Protein AF-A0A947AC37-F1 (afdb_monomer_lite)

Radius of gyration: 15.2 Å; chains: 1; bounding box: 42×34×22 Å

pLDDT: mean 77.08, std 14.41, range [48.94, 91.81]

Secondary structure (DSSP, 8-state):
------TTGGGGTT--EEEEE-TTT--EEEEEGGGTTS-EEPTTT--EE--

Structure (mmCIF, N/CA/C/O backbone):
data_AF-A0A947AC37-F1
#
_entry.id   AF-A0A947AC37-F1
#
loop_
_atom_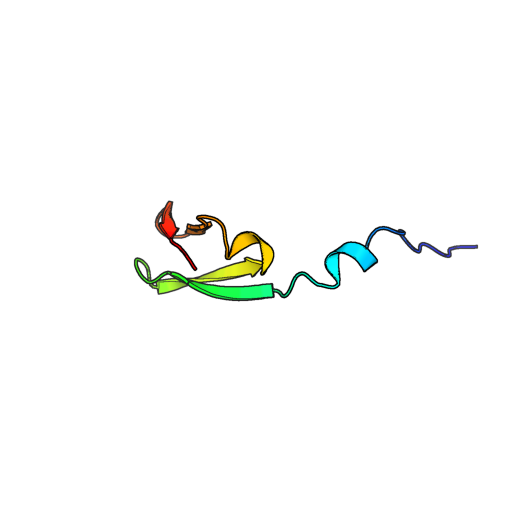site.group_PDB
_atom_site.id
_atom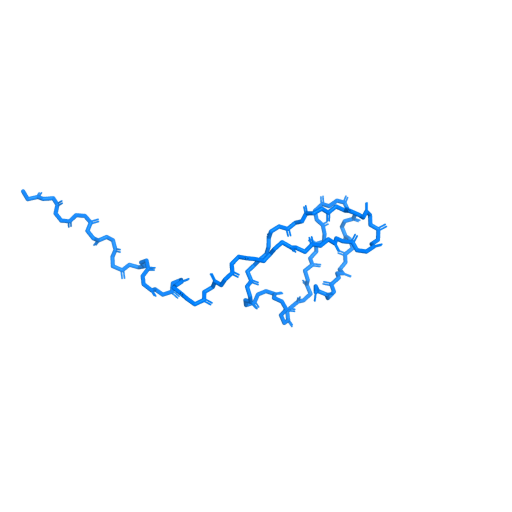_site.type_symbol
_atom_site.label_atom_id
_atom_site.label_alt_id
_atom_site.label_comp_id
_atom_site.label_asym_id
_atom_site.label_entity_id
_atom_site.label_seq_id
_atom_site.pdbx_PDB_ins_code
_atom_site.Cartn_x
_atom_site.Cartn_y
_atom_site.Cartn_z
_atom_site.occupancy
_atom_site.B_iso_or_equiv
_atom_site.auth_seq_id
_atom_site.auth_comp_id
_atom_site.auth_asym_id
_atom_site.auth_atom_id
_atom_site.pdbx_PDB_model_num
ATOM 1 N N . MET A 1 1 ? 34.218 27.321 -5.313 1.00 48.94 1 MET A N 1
ATOM 2 C CA . MET A 1 1 ? 34.464 25.866 -5.337 1.00 48.94 1 MET A CA 1
ATOM 3 C C . MET A 1 1 ? 33.406 25.211 -4.470 1.00 48.94 1 MET A C 1
ATOM 5 O O . MET A 1 1 ? 33.624 25.105 -3.277 1.00 48.94 1 MET A O 1
ATOM 9 N N . THR A 1 2 ? 32.245 24.871 -5.022 1.00 50.72 2 THR A N 1
ATOM 10 C CA . THR A 1 2 ? 31.217 24.076 -4.323 1.00 50.72 2 THR A CA 1
ATOM 11 C C . THR A 1 2 ? 30.375 23.362 -5.375 1.00 50.72 2 THR A C 1
ATOM 13 O O . THR A 1 2 ? 29.183 23.613 -5.518 1.00 50.72 2 THR A O 1
ATOM 16 N N . ASP A 1 3 ? 31.026 22.509 -6.162 1.00 53.16 3 ASP A N 1
ATOM 17 C CA . ASP A 1 3 ? 30.316 21.467 -6.892 1.00 53.16 3 ASP A CA 1
ATOM 18 C C . ASP A 1 3 ? 30.049 20.345 -5.882 1.00 53.16 3 ASP A C 1
ATOM 20 O O . ASP A 1 3 ? 30.821 19.404 -5.728 1.00 53.16 3 ASP A O 1
ATOM 24 N N . GLN A 1 4 ? 29.014 20.531 -5.060 1.00 58.28 4 GLN A N 1
ATOM 25 C CA . GLN A 1 4 ? 28.482 19.467 -4.209 1.00 58.28 4 GLN A CA 1
ATOM 26 C C . GLN A 1 4 ? 27.598 18.557 -5.070 1.00 58.28 4 GLN A C 1
ATOM 28 O O . GLN A 1 4 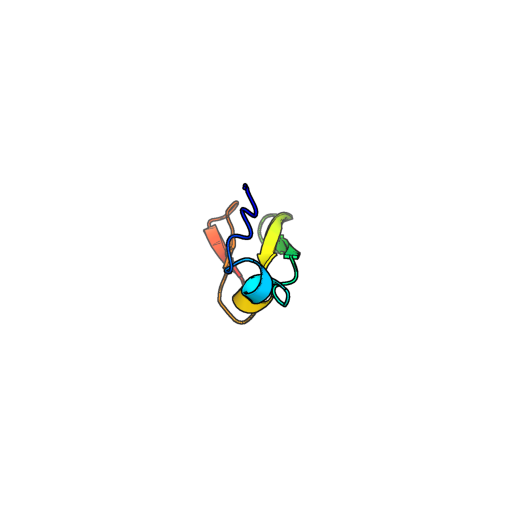? 26.432 18.332 -4.753 1.00 58.28 4 GLN A O 1
ATOM 33 N N . HIS A 1 5 ? 28.133 18.027 -6.172 1.00 54.09 5 HIS A N 1
ATOM 34 C CA . HIS A 1 5 ? 27.561 16.830 -6.768 1.00 54.09 5 HIS A CA 1
ATOM 35 C C . HIS A 1 5 ? 27.904 15.678 -5.834 1.00 54.09 5 HIS A C 1
ATOM 37 O O . HIS A 1 5 ? 29.006 15.143 -5.858 1.00 54.09 5 HIS A O 1
ATOM 43 N N . CYS A 1 6 ? 26.964 15.326 -4.960 1.00 54.66 6 CYS A N 1
ATOM 44 C CA . CYS A 1 6 ? 27.008 14.048 -4.270 1.00 54.66 6 CYS A CA 1
ATOM 45 C C . CYS A 1 6 ? 26.799 12.968 -5.356 1.00 54.66 6 CYS A C 1
ATOM 47 O O . CYS A 1 6 ? 25.691 12.874 -5.892 1.00 54.66 6 CYS A O 1
ATOM 49 N N . PRO A 1 7 ? 27.826 12.184 -5.739 1.00 56.69 7 PRO A N 1
ATOM 50 C CA . PRO A 1 7 ? 27.817 11.322 -6.929 1.00 56.69 7 PRO A CA 1
ATOM 51 C C . PRO A 1 7 ? 26.994 10.029 -6.736 1.00 56.69 7 PRO A C 1
ATOM 53 O O . PRO A 1 7 ? 27.310 8.991 -7.306 1.00 56.69 7 PRO A O 1
ATOM 56 N N . GLY A 1 8 ? 25.957 10.071 -5.893 1.00 53.38 8 GLY A N 1
ATOM 57 C CA . GLY A 1 8 ? 25.099 8.935 -5.546 1.00 53.38 8 GLY A CA 1
ATOM 58 C C . GLY A 1 8 ? 23.636 9.083 -5.971 1.00 53.38 8 GLY A C 1
ATOM 59 O O . GLY A 1 8 ? 22.867 8.144 -5.800 1.00 53.38 8 GLY A O 1
ATOM 60 N N . PHE A 1 9 ? 23.228 10.234 -6.519 1.00 53.84 9 PHE A N 1
ATOM 61 C CA . PHE A 1 9 ? 21.817 10.487 -6.848 1.00 53.84 9 PHE A CA 1
ATOM 62 C C . PHE A 1 9 ? 21.368 9.858 -8.180 1.00 53.84 9 PHE A C 1
ATOM 64 O O . PHE A 1 9 ? 20.177 9.667 -8.405 1.00 53.84 9 PHE A O 1
ATOM 71 N N . GLU A 1 10 ? 22.302 9.490 -9.063 1.00 54.88 10 GLU A N 1
ATOM 72 C CA . GLU A 1 10 ? 21.959 8.908 -10.370 1.00 54.88 10 GLU A CA 1
ATOM 73 C C . GLU A 1 10 ? 21.523 7.435 -10.292 1.00 54.88 10 GLU A C 1
ATOM 75 O O . GLU A 1 10 ? 20.831 6.960 -11.190 1.00 54.88 10 GLU A O 1
ATOM 80 N N . SER A 1 11 ? 21.847 6.724 -9.205 1.00 55.28 11 SER A N 1
ATOM 81 C CA . SER A 1 11 ? 21.466 5.315 -9.014 1.00 55.28 11 SER A 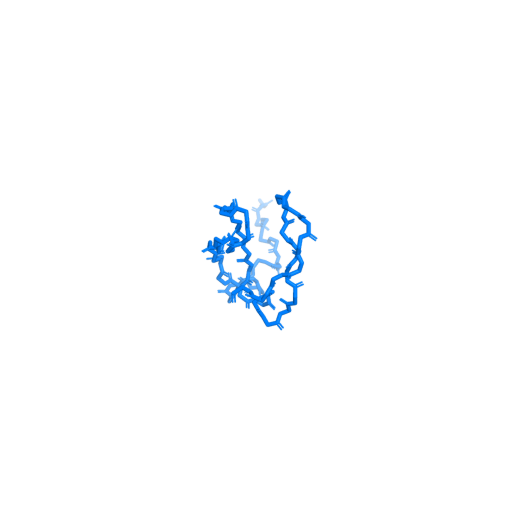CA 1
ATOM 82 C C . SER A 1 11 ? 19.996 5.120 -8.627 1.00 55.28 11 SER A C 1
ATOM 84 O O . SER A 1 11 ? 19.448 4.050 -8.861 1.00 55.28 11 SER A O 1
ATOM 86 N N . ASN A 1 12 ? 19.331 6.151 -8.090 1.00 55.22 12 ASN A N 1
ATOM 87 C CA . ASN A 1 12 ? 17.893 6.108 -7.788 1.00 55.22 12 ASN A CA 1
ATOM 88 C C . ASN A 1 12 ? 17.016 6.546 -8.969 1.00 55.22 12 ASN A C 1
ATOM 90 O O . ASN A 1 12 ? 15.796 6.562 -8.851 1.00 55.22 12 ASN A O 1
ATOM 94 N N . LYS A 1 13 ? 17.604 6.878 -10.126 1.00 56.19 13 LYS A N 1
ATOM 95 C CA . LYS A 1 13 ? 16.877 7.434 -11.280 1.00 56.19 13 LYS A CA 1
ATOM 96 C C . LYS A 1 13 ? 15.852 6.466 -11.897 1.00 56.19 13 LYS A C 1
ATOM 98 O O . LYS A 1 13 ? 15.029 6.892 -12.699 1.00 56.19 13 LYS A O 1
ATOM 103 N N . THR A 1 14 ? 15.911 5.182 -11.539 1.00 63.69 14 THR A N 1
ATOM 104 C CA . THR A 1 14 ? 14.968 4.136 -11.969 1.00 63.69 14 THR A CA 1
ATOM 105 C C . THR A 1 14 ? 13.992 3.697 -10.877 1.00 63.69 14 THR A C 1
ATOM 107 O O . THR A 1 14 ? 13.094 2.908 -11.165 1.00 63.69 14 THR A O 1
ATOM 110 N N . LEU A 1 15 ? 14.151 4.161 -9.632 1.00 71.94 15 LEU A N 1
ATOM 111 C CA . LEU A 1 15 ? 13.175 3.900 -8.578 1.00 71.94 15 LEU A CA 1
ATOM 112 C C . LEU A 1 15 ? 12.002 4.859 -8.789 1.00 71.94 15 LEU A C 1
ATOM 114 O O . LEU A 1 15 ? 12.071 6.014 -8.380 1.00 71.94 15 LEU A O 1
ATOM 118 N N . ASN A 1 16 ? 10.925 4.391 -9.425 1.00 81.94 16 ASN A N 1
ATOM 119 C CA . ASN A 1 16 ? 9.686 5.162 -9.411 1.00 81.94 16 ASN A CA 1
ATOM 120 C C . ASN A 1 16 ? 9.018 4.993 -8.049 1.00 81.94 16 ASN A C 1
ATOM 122 O O . ASN A 1 16 ? 8.881 3.870 -7.549 1.00 81.94 16 ASN A O 1
ATOM 126 N N . GLU A 1 17 ? 8.612 6.120 -7.482 1.00 85.00 17 GLU A N 1
ATOM 127 C CA . GLU A 1 17 ? 7.728 6.209 -6.329 1.00 85.00 17 GLU A CA 1
ATOM 128 C C . GLU A 1 17 ? 6.305 5.889 -6.795 1.00 85.00 17 GLU A C 1
ATOM 130 O O . GLU A 1 17 ? 5.799 6.470 -7.757 1.00 85.00 17 GLU A O 1
ATOM 135 N N . ILE A 1 18 ? 5.673 4.921 -6.144 1.00 8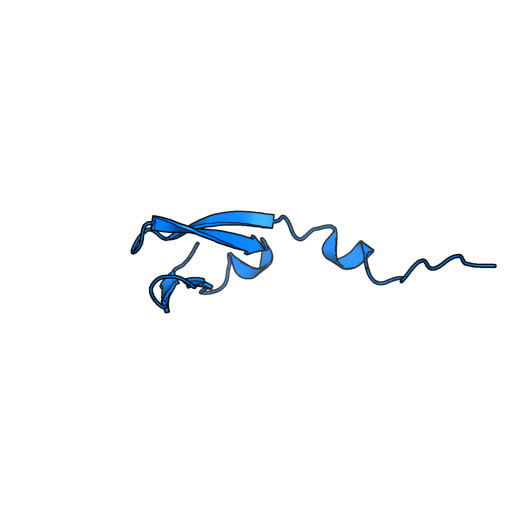5.38 18 ILE A N 1
ATOM 136 C CA . ILE A 1 18 ? 4.347 4.423 -6.485 1.00 85.38 18 ILE A CA 1
ATOM 137 C C . ILE A 1 18 ? 3.501 4.499 -5.227 1.00 85.38 18 ILE A C 1
ATOM 139 O O . ILE A 1 18 ? 3.871 3.981 -4.172 1.00 85.38 18 ILE A O 1
ATOM 143 N N . THR A 1 19 ? 2.346 5.141 -5.332 1.00 87.31 19 THR A N 1
ATOM 144 C CA . THR A 1 19 ? 1.370 5.160 -4.248 1.00 87.31 19 THR A CA 1
ATOM 145 C C . THR A 1 19 ? 0.511 3.909 -4.344 1.00 87.31 19 THR A C 1
ATOM 147 O O . THR A 1 19 ? -0.250 3.743 -5.298 1.00 87.31 19 THR A O 1
ATOM 150 N N . VAL A 1 20 ? 0.610 3.035 -3.348 1.00 86.44 20 VAL A N 1
ATOM 151 C CA . VAL A 1 20 ? -0.224 1.837 -3.247 1.00 86.44 20 VAL A CA 1
ATOM 152 C C . VAL A 1 20 ? -1.209 1.978 -2.102 1.00 86.44 20 VAL A C 1
ATOM 154 O O . VAL A 1 20 ? -0.904 2.520 -1.038 1.00 86.44 20 VAL A O 1
ATOM 157 N N . LYS A 1 21 ? -2.431 1.502 -2.327 1.00 89.06 21 LYS A N 1
ATOM 158 C CA . LYS A 1 21 ? -3.489 1.522 -1.324 1.00 89.06 21 LYS A CA 1
ATOM 159 C C . LYS A 1 21 ? -3.614 0.137 -0.722 1.00 89.06 21 LYS A C 1
ATOM 161 O O . LYS A 1 21 ? -3.925 -0.820 -1.422 1.00 89.06 21 LYS A O 1
ATOM 166 N N . CYS A 1 22 ? -3.411 0.039 0.585 1.00 90.31 22 CYS A N 1
ATOM 167 C CA . CYS A 1 22 ? -3.571 -1.216 1.297 1.00 90.31 22 CYS A CA 1
ATOM 168 C C . CYS A 1 22 ? -5.017 -1.730 1.135 1.00 90.31 22 CYS A C 1
ATOM 170 O O . CYS A 1 22 ? -5.941 -1.023 1.542 1.00 90.31 22 CYS A O 1
ATOM 172 N N . PRO A 1 23 ? -5.243 -2.940 0.591 1.00 86.00 23 PRO A N 1
ATOM 173 C CA . PRO A 1 23 ? -6.592 -3.479 0.406 1.00 86.00 23 PRO A CA 1
ATOM 174 C C . PRO A 1 23 ? -7.267 -3.879 1.726 1.00 86.00 23 PRO A C 1
ATOM 176 O O . PRO A 1 23 ? -8.486 -3.981 1.783 1.00 86.00 23 PRO A O 1
ATOM 179 N N . ASP A 1 24 ? -6.482 -4.077 2.787 1.00 89.50 24 ASP A N 1
ATOM 180 C CA . ASP A 1 24 ? -6.956 -4.534 4.096 1.00 89.50 24 ASP A CA 1
ATOM 181 C C . ASP A 1 24 ? -7.461 -3.373 4.973 1.00 89.50 24 ASP A C 1
ATOM 183 O O . ASP A 1 24 ? -8.562 -3.421 5.514 1.00 89.50 24 ASP A O 1
ATOM 187 N N . CYS A 1 25 ? -6.688 -2.282 5.065 1.00 91.81 25 CYS A N 1
ATOM 188 C CA . CYS A 1 25 ? -7.046 -1.114 5.883 1.00 91.81 25 CYS A CA 1
ATOM 189 C C . CYS A 1 25 ? -7.396 0.149 5.082 1.00 91.81 25 CYS A C 1
ATOM 191 O O . CYS A 1 25 ? -7.820 1.147 5.662 1.00 91.81 25 CYS A O 1
ATOM 193 N N . GLY A 1 26 ? -7.197 0.144 3.762 1.00 89.56 26 GLY A N 1
ATOM 194 C CA . GLY A 1 26 ? -7.470 1.287 2.889 1.00 89.56 26 GLY A CA 1
ATOM 195 C C . GLY A 1 26 ? -6.442 2.417 2.962 1.00 89.56 26 GLY A C 1
ATOM 196 O O . GLY A 1 26 ? -6.684 3.472 2.378 1.00 89.56 26 GLY A O 1
ATOM 197 N N . LYS A 1 27 ? -5.321 2.229 3.669 1.00 89.94 27 LYS A N 1
ATOM 198 C CA . LYS A 1 27 ? -4.290 3.259 3.844 1.00 89.94 27 LYS A CA 1
ATOM 199 C C . LYS A 1 27 ? -3.398 3.387 2.612 1.00 89.94 27 LYS A C 1
ATOM 201 O O . LYS A 1 27 ? -2.934 2.383 2.082 1.00 89.94 27 LYS A O 1
ATOM 206 N N . GLU A 1 28 ? -3.147 4.619 2.195 1.00 90.19 28 GLU A N 1
ATOM 207 C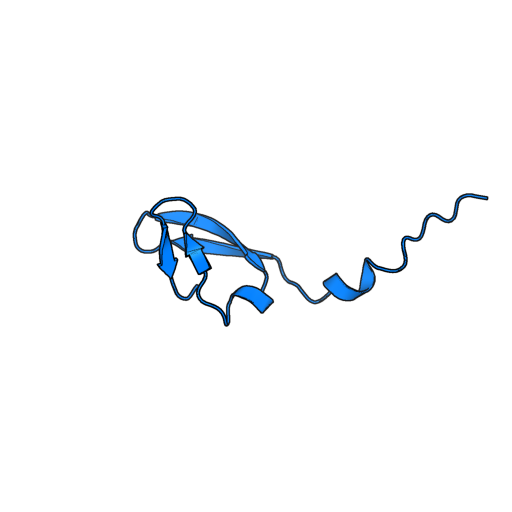 CA . GLU A 1 28 ? -2.217 4.948 1.115 1.00 90.19 28 GLU A CA 1
ATOM 208 C C . GLU A 1 28 ? -0.784 4.964 1.654 1.00 90.19 28 GLU A C 1
ATOM 210 O O . GLU A 1 28 ? -0.515 5.484 2.742 1.00 90.19 28 GLU A O 1
ATOM 215 N N . MET A 1 29 ? 0.121 4.329 0.923 1.00 87.38 29 MET A N 1
ATOM 216 C CA . MET A 1 29 ? 1.526 4.192 1.282 1.00 87.38 29 MET A CA 1
ATOM 217 C C . MET A 1 29 ? 2.374 4.348 0.026 1.00 87.38 29 MET A C 1
ATOM 219 O O . MET A 1 29 ? 2.044 3.819 -1.032 1.00 87.38 29 MET A O 1
ATOM 223 N N . GLU A 1 30 ? 3.455 5.101 0.156 1.00 88.69 30 GLU A N 1
ATOM 224 C CA . GLU A 1 30 ? 4.402 5.355 -0.921 1.00 88.69 30 GLU A CA 1
ATOM 225 C C . GLU A 1 30 ? 5.507 4.311 -0.837 1.00 88.69 30 GLU A C 1
ATOM 227 O O . GLU A 1 30 ? 6.171 4.167 0.194 1.00 88.69 30 GLU A O 1
ATOM 232 N N . ILE A 1 31 ? 5.661 3.543 -1.907 1.00 86.81 31 ILE A N 1
ATOM 233 C CA . ILE A 1 31 ? 6.685 2.510 -2.019 1.00 86.81 31 ILE A CA 1
ATOM 234 C C . ILE A 1 31 ? 7.448 2.686 -3.319 1.00 86.81 31 ILE A C 1
ATOM 236 O O . ILE A 1 31 ? 6.971 3.300 -4.270 1.00 86.81 31 ILE A O 1
ATOM 240 N N . PHE A 1 32 ? 8.648 2.130 -3.369 1.00 86.56 32 PHE A N 1
ATOM 241 C CA . PHE A 1 32 ? 9.463 2.175 -4.571 1.00 86.56 32 PHE A CA 1
ATOM 242 C C . PHE A 1 32 ? 9.191 0.963 -5.456 1.00 86.56 32 PHE A C 1
ATOM 244 O O . PHE A 1 32 ? 8.848 -0.112 -4.972 1.00 86.56 32 PHE A O 1
ATOM 251 N N . SER A 1 33 ? 9.411 1.123 -6.759 1.00 84.25 33 SER A N 1
ATOM 252 C CA . SER A 1 33 ? 9.216 0.052 -7.748 1.00 84.25 33 SER A CA 1
ATOM 253 C C . SER A 1 33 ? 10.006 -1.229 -7.446 1.00 84.25 33 SER A C 1
ATOM 255 O O . SER A 1 33 ? 9.542 -2.309 -7.782 1.00 84.25 33 SER A O 1
ATOM 257 N N . ASP A 1 34 ? 11.173 -1.131 -6.797 1.00 83.25 34 ASP A N 1
ATOM 258 C CA . ASP A 1 34 ? 11.984 -2.298 -6.388 1.00 83.25 34 ASP A CA 1
ATOM 259 C C . ASP A 1 34 ? 11.368 -3.072 -5.209 1.00 83.25 34 ASP A C 1
ATOM 261 O O . ASP A 1 34 ? 11.582 -4.272 -5.047 1.00 83.25 34 ASP A O 1
ATOM 265 N N . GLU A 1 35 ? 10.563 -2.389 -4.396 1.00 82.94 35 GLU A N 1
ATOM 266 C CA . GLU A 1 35 ? 9.863 -2.988 -3.262 1.00 82.94 35 GLU A CA 1
ATOM 267 C C . GLU A 1 35 ? 8.523 -3.602 -3.684 1.00 82.94 35 GLU A C 1
ATOM 269 O O . GLU A 1 35 ? 7.924 -4.310 -2.882 1.00 82.94 35 GLU A O 1
ATOM 274 N N . LEU A 1 36 ? 8.070 -3.387 -4.930 1.00 78.44 36 LEU A N 1
ATOM 275 C CA . LEU A 1 36 ? 6.852 -4.019 -5.445 1.00 78.44 36 LEU A CA 1
ATOM 276 C C . LEU A 1 36 ? 6.963 -5.541 -5.545 1.00 78.44 36 LEU A C 1
ATOM 278 O O . LEU A 1 36 ? 5.994 -6.252 -5.306 1.00 78.44 36 LEU A O 1
ATOM 282 N N . ASP A 1 37 ? 8.143 -6.040 -5.911 1.00 79.06 37 ASP A N 1
ATOM 283 C CA . ASP A 1 37 ? 8.399 -7.479 -6.050 1.00 79.06 37 ASP A CA 1
ATOM 284 C C . ASP A 1 37 ? 8.580 -8.169 -4.682 1.00 79.06 37 ASP A C 1
ATOM 286 O O . ASP A 1 37 ? 8.676 -9.392 -4.575 1.00 79.06 37 ASP A O 1
ATOM 290 N N . LYS A 1 38 ? 8.623 -7.381 -3.600 1.00 83.38 38 LYS A N 1
ATOM 291 C CA . LYS A 1 38 ? 8.813 -7.853 -2.229 1.00 83.38 38 LYS A CA 1
ATOM 292 C C . LYS A 1 38 ? 7.532 -7.655 -1.424 1.00 83.38 38 LYS A C 1
ATOM 294 O O . LYS A 1 38 ? 6.718 -6.775 -1.677 1.00 83.38 38 LYS A O 1
ATOM 299 N N . LYS A 1 39 ? 7.377 -8.460 -0.371 1.00 84.44 39 LYS A N 1
ATOM 300 C CA . LYS A 1 39 ? 6.271 -8.304 0.579 1.00 84.44 39 LYS A CA 1
ATOM 301 C C . LYS A 1 39 ? 6.428 -6.997 1.340 1.00 84.44 39 LYS A C 1
ATOM 303 O O . LYS A 1 39 ? 7.295 -6.890 2.212 1.00 84.44 39 LYS A O 1
ATOM 308 N N . VAL A 1 40 ? 5.550 -6.039 1.075 1.00 86.12 40 VAL A N 1
ATOM 309 C CA . VAL A 1 40 ? 5.534 -4.778 1.807 1.00 86.12 40 VAL A CA 1
ATOM 310 C C . VAL A 1 40 ? 4.654 -4.927 3.037 1.00 86.12 40 VAL A C 1
ATOM 312 O O . VAL A 1 40 ? 3.530 -5.426 2.991 1.00 86.12 40 VAL A O 1
ATOM 315 N N . LYS A 1 41 ? 5.159 -4.468 4.179 1.00 88.69 41 LYS A N 1
ATOM 316 C CA . LYS A 1 41 ? 4.367 -4.396 5.403 1.00 88.69 41 LYS A CA 1
ATOM 317 C C . LYS A 1 41 ? 3.596 -3.081 5.444 1.00 88.69 41 LYS A C 1
ATOM 319 O O . LYS A 1 41 ? 4.196 -2.010 5.441 1.00 88.69 41 LYS A O 1
ATOM 324 N N . CYS A 1 42 ? 2.274 -3.151 5.563 1.00 89.88 42 CYS A N 1
ATOM 325 C CA . CYS A 1 42 ? 1.456 -1.955 5.702 1.00 89.88 42 CYS A CA 1
ATOM 326 C C . CYS A 1 42 ? 1.745 -1.218 7.018 1.00 89.88 42 CYS A C 1
ATOM 328 O O . CYS A 1 42 ? 1.594 -1.783 8.100 1.00 89.88 42 CYS A O 1
ATOM 330 N N . SER A 1 43 ? 2.043 0.080 6.949 1.00 85.88 43 SER A N 1
ATOM 331 C CA . SER A 1 43 ? 2.223 0.940 8.133 1.00 85.88 43 SER A CA 1
ATOM 332 C C . SER A 1 43 ? 0.925 1.225 8.906 1.00 85.88 43 SER A C 1
ATOM 334 O O . SER A 1 43 ? 0.961 1.833 9.972 1.00 85.88 43 SER A O 1
ATOM 336 N N . GLY A 1 44 ? -0.236 0.850 8.359 1.00 88.50 44 GLY A N 1
ATOM 337 C CA . GLY A 1 44 ? -1.543 0.979 9.008 1.00 88.50 44 GLY A CA 1
ATOM 338 C C . GLY A 1 44 ? -1.903 -0.249 9.838 1.00 88.50 44 GLY A C 1
ATOM 339 O O . GLY A 1 44 ? -2.005 -0.163 11.057 1.00 88.50 44 GLY A O 1
ATOM 340 N N . CYS A 1 45 ? -2.082 -1.392 9.175 1.00 90.75 45 CYS A N 1
ATOM 341 C CA . CYS A 1 45 ? -2.523 -2.637 9.811 1.00 90.75 45 CYS A CA 1
ATOM 342 C C . CYS A 1 45 ? -1.399 -3.639 10.104 1.00 90.75 45 CYS A C 1
ATOM 344 O O . CYS A 1 45 ? -1.656 -4.675 10.706 1.00 90.75 45 CYS A O 1
ATOM 346 N N . SER A 1 46 ? -0.149 -3.357 9.717 1.00 88.44 46 SER A N 1
ATOM 347 C CA . SER A 1 46 ? 0.983 -4.290 9.848 1.00 88.44 46 SER A CA 1
ATOM 348 C C . SER A 1 46 ? 0.846 -5.608 9.070 1.00 88.44 46 SER A C 1
ATOM 350 O O . SER A 1 46 ? 1.663 -6.508 9.268 1.00 88.44 46 SER A O 1
ATOM 352 N N . THR A 1 47 ? -0.120 -5.703 8.155 1.00 88.38 47 THR A N 1
ATOM 353 C CA . THR A 1 47 ? -0.294 -6.828 7.228 1.00 88.38 47 THR A CA 1
ATOM 354 C C . THR A 1 47 ? 0.791 -6.822 6.152 1.00 88.38 47 THR A C 1
ATOM 356 O O . THR A 1 47 ? 1.161 -5.758 5.653 1.00 88.38 47 THR A O 1
ATOM 359 N N . MET A 1 48 ? 1.305 -8.003 5.794 1.00 87.75 48 MET A N 1
ATOM 360 C CA . MET A 1 48 ? 2.111 -8.170 4.581 1.00 87.75 48 MET A CA 1
ATOM 361 C C . MET A 1 48 ? 1.175 -8.185 3.380 1.00 87.75 48 MET A C 1
ATOM 363 O O . MET A 1 48 ? 0.284 -9.031 3.319 1.00 87.75 48 MET A O 1
ATOM 367 N N . LEU A 1 49 ? 1.382 -7.262 2.455 1.00 82.94 49 LEU A N 1
ATOM 368 C CA . LEU A 1 49 ? 0.676 -7.216 1.188 1.00 82.94 49 LEU A CA 1
ATOM 369 C C . LEU A 1 49 ? 1.681 -7.226 0.046 1.00 82.94 49 LEU A C 1
ATOM 371 O O . LEU A 1 49 ? 2.773 -6.666 0.156 1.00 82.94 49 LEU A O 1
ATOM 375 N N . ASP A 1 50 ? 1.276 -7.891 -1.021 1.00 78.00 50 ASP A N 1
ATOM 376 C CA . ASP A 1 50 ? 1.909 -7.802 -2.321 1.00 78.00 50 ASP A CA 1
ATOM 377 C C . ASP A 1 50 ? 1.257 -6.581 -3.006 1.00 78.00 50 ASP A C 1
ATOM 379 O O . ASP A 1 50 ? 0.033 -6.582 -3.188 1.00 78.00 50 ASP A O 1
ATOM 383 N N . PRO A 1 51 ? 2.005 -5.481 -3.186 1.00 67.31 51 PRO A N 1
ATOM 384 C CA . PRO A 1 51 ? 1.473 -4.205 -3.666 1.00 67.31 51 PRO A CA 1
ATOM 385 C C . PRO A 1 51 ? 0.988 -4.208 -5.122 1.00 67.31 51 PRO A C 1
ATOM 387 O O . PRO A 1 51 ? 1.440 -5.056 -5.922 1.00 67.31 51 PRO A O 1
#

Foldseek 3Di:
DDPPPPVPPVVCVQFDWDWDADPPPRDTDTDTPVCLVDFDQDPPPRDTDND

Sequence (51 aa):
MTDQHCPGFESNKTLNEITVKCPDCGKEMEIFSDELDKKVKCSGCSTMLDP